Protein AF-A0A2I0EVT3-F1 (afdb_monomer_lite)

Secondary structure (DSSP, 8-state):
-HHHHHHHHHHHHHHHHHHHHHHHHHTTTTT---SS-S-S-GGGGHHHHHHHHHHHHHTSTTTHHHHHHHHHHHHHHHHHHHH-

Sequence (84 aa):
MVFQIYRVIHLLLTGAVTILISTFFASGGLGENYTDNAFPNPQWLLPILVWGIGCVLSFIKKTVIYGLIISFLPILFYMMLFYI

Structure (mmCIF, N/CA/C/O backbone):
data_AF-A0A2I0EVT3-F1
#
_entry.id   AF-A0A2I0EVT3-F1
#
loop_
_atom_site.group_PDB
_atom_site.id
_atom_site.type_symbol
_atom_site.label_atom_id
_atom_site.label_alt_id
_atom_site.label_comp_id
_atom_site.label_asym_id
_atom_site.label_entity_id
_atom_site.label_seq_id
_atom_site.pdbx_PDB_ins_code
_atom_site.Cartn_x
_atom_site.Cartn_y
_atom_site.Cartn_z
_atom_site.occupancy
_atom_site.B_iso_or_equiv
_atom_site.auth_seq_id
_atom_site.auth_comp_id
_atom_site.auth_asym_id
_atom_site.auth_atom_id
_atom_site.pdbx_PDB_model_num
ATOM 1 N N . MET A 1 1 ? -18.081 -0.823 14.881 1.00 71.31 1 MET A N 1
ATOM 2 C CA . MET A 1 1 ? -18.502 -1.228 13.523 1.00 71.31 1 MET A CA 1
ATOM 3 C C . MET A 1 1 ? -17.975 -0.268 12.456 1.00 71.31 1 MET A C 1
ATOM 5 O O . MET A 1 1 ? -17.171 -0.696 11.642 1.00 71.31 1 MET A O 1
ATOM 9 N N . VAL A 1 2 ? -18.303 1.032 12.515 1.00 89.31 2 VAL A N 1
ATOM 10 C CA . VAL A 1 2 ? -17.862 2.046 11.524 1.00 89.31 2 VAL A CA 1
ATOM 11 C C . VAL A 1 2 ? -16.343 2.069 11.308 1.00 89.31 2 VAL A C 1
ATOM 13 O O . VAL A 1 2 ? -15.884 1.987 10.176 1.00 89.31 2 VAL A O 1
ATOM 16 N N . PHE A 1 3 ? -15.548 2.074 12.383 1.00 89.50 3 PHE A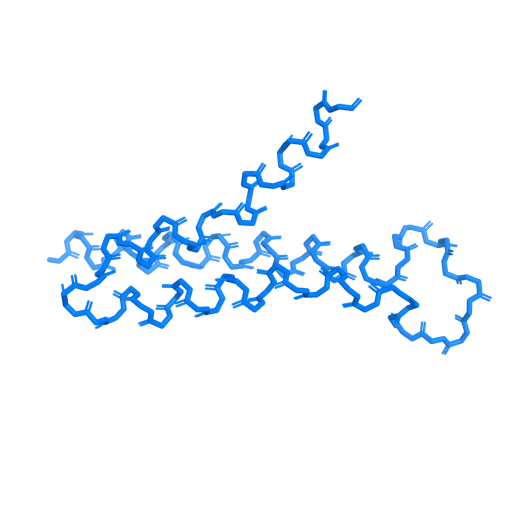 N 1
ATOM 17 C CA . PHE A 1 3 ? -14.082 2.077 12.275 1.00 89.50 3 PHE A CA 1
ATOM 18 C C . PHE A 1 3 ? -13.504 0.824 11.592 1.00 89.50 3 PHE A C 1
ATOM 20 O O . PHE A 1 3 ? -12.517 0.903 10.867 1.00 89.50 3 PHE A O 1
ATOM 27 N N . GLN A 1 4 ? -14.120 -0.344 11.797 1.00 90.38 4 GLN A N 1
ATOM 28 C CA . GLN A 1 4 ? -13.667 -1.586 11.162 1.00 90.38 4 GLN A CA 1
ATOM 29 C C . GLN A 1 4 ? -13.950 -1.564 9.660 1.00 90.38 4 GLN A C 1
ATOM 31 O O . GLN A 1 4 ? -13.081 -1.952 8.885 1.00 90.38 4 GLN A O 1
ATOM 36 N N . ILE A 1 5 ? -15.131 -1.073 9.272 1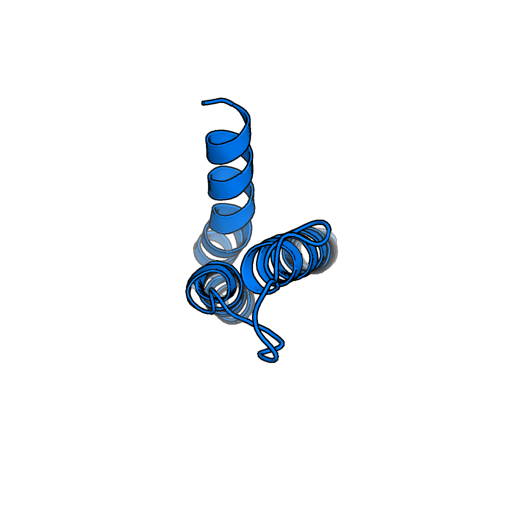.00 94.25 5 ILE A N 1
ATOM 37 C CA . ILE A 1 5 ? -15.515 -0.886 7.869 1.00 94.25 5 ILE A CA 1
ATOM 38 C C . ILE A 1 5 ? -14.560 0.111 7.206 1.00 94.25 5 ILE A C 1
ATOM 40 O O . ILE A 1 5 ? -13.970 -0.211 6.180 1.00 94.25 5 ILE A O 1
ATOM 44 N N . TYR A 1 6 ? -14.332 1.266 7.841 1.00 95.56 6 TYR A N 1
ATOM 45 C CA . TYR A 1 6 ? -13.375 2.267 7.366 1.00 95.56 6 TYR A CA 1
ATOM 46 C C . TYR A 1 6 ? -11.987 1.664 7.134 1.00 95.56 6 TYR A C 1
ATOM 48 O O . TYR A 1 6 ? -11.434 1.815 6.052 1.00 95.56 6 TYR A O 1
ATOM 56 N N . ARG A 1 7 ? -11.443 0.930 8.112 1.00 95.19 7 ARG A N 1
ATOM 57 C CA . ARG A 1 7 ? -10.123 0.299 7.987 1.00 95.19 7 ARG A CA 1
ATOM 58 C C . ARG A 1 7 ? -10.049 -0.651 6.794 1.00 95.19 7 ARG A C 1
ATOM 60 O O . ARG A 1 7 ? -9.060 -0.632 6.074 1.00 95.19 7 ARG A O 1
ATOM 67 N N . VAL A 1 8 ? -11.062 -1.496 6.604 1.00 96.31 8 VAL A N 1
ATOM 68 C CA . VAL A 1 8 ? -11.080 -2.454 5.489 1.00 96.31 8 VAL A CA 1
ATOM 69 C C . VAL A 1 8 ? -11.148 -1.720 4.151 1.00 96.31 8 VAL A C 1
ATOM 71 O O . VAL A 1 8 ? -10.356 -2.018 3.265 1.00 96.31 8 VAL A O 1
ATOM 74 N N . ILE A 1 9 ? -12.032 -0.727 4.025 1.00 97.31 9 ILE A N 1
ATOM 75 C CA . ILE A 1 9 ? -12.152 0.087 2.808 1.00 97.31 9 ILE A CA 1
ATOM 76 C C . ILE A 1 9 ? -10.842 0.825 2.519 1.00 97.31 9 ILE A C 1
ATOM 78 O O . ILE A 1 9 ? -10.367 0.784 1.389 1.00 97.31 9 ILE A O 1
ATOM 82 N N . HIS A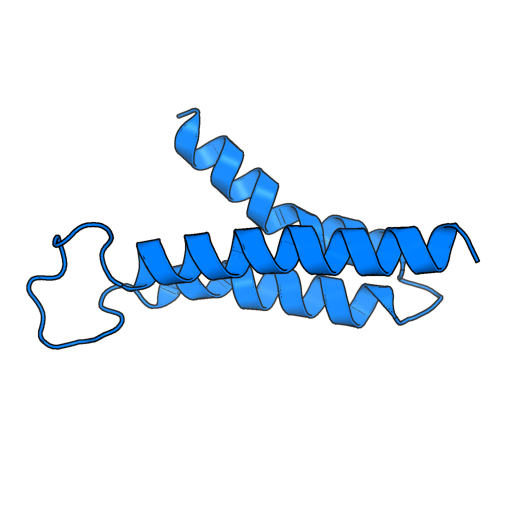 1 10 ? -10.234 1.444 3.535 1.00 96.69 10 HIS A N 1
ATOM 83 C CA . HIS A 1 10 ? -8.939 2.115 3.424 1.00 96.69 10 HIS A CA 1
ATOM 84 C C . HIS A 1 10 ? -7.887 1.163 2.864 1.00 96.69 10 HIS A C 1
ATOM 86 O O . HIS A 1 10 ? -7.319 1.447 1.819 1.00 96.69 10 HIS A O 1
ATOM 92 N N . LEU A 1 11 ? -7.681 0.004 3.496 1.00 97.88 11 LEU A N 1
ATOM 93 C CA . LEU A 1 11 ? -6.669 -0.961 3.060 1.00 97.88 11 LEU A CA 1
ATOM 94 C C . LEU A 1 11 ? -6.925 -1.491 1.644 1.00 97.88 11 LEU A C 1
ATOM 96 O O . LEU A 1 11 ? -5.972 -1.664 0.890 1.00 97.88 11 LEU A O 1
ATOM 100 N N . LEU A 1 12 ? -8.185 -1.730 1.268 1.00 97.94 12 LEU A N 1
ATOM 101 C CA . LEU A 1 12 ? -8.527 -2.194 -0.078 1.00 97.94 12 LEU A CA 1
ATOM 102 C C . LEU A 1 12 ? -8.243 -1.127 -1.135 1.00 97.94 12 LEU A C 1
ATOM 104 O O . LEU A 1 12 ? -7.613 -1.432 -2.145 1.00 97.94 12 LEU A O 1
ATOM 108 N N . LEU A 1 13 ? -8.665 0.117 -0.898 1.00 97.75 13 LEU A N 1
ATOM 109 C CA . LEU A 1 13 ? -8.419 1.218 -1.828 1.00 97.75 13 LEU A CA 1
ATOM 110 C C . LEU A 1 13 ? -6.923 1.510 -1.943 1.00 97.75 13 LEU A C 1
ATOM 112 O O . LEU A 1 13 ? -6.403 1.602 -3.055 1.00 97.75 13 LEU A O 1
ATOM 116 N N . THR A 1 14 ? -6.213 1.601 -0.814 1.00 97.56 14 THR A N 1
ATOM 117 C CA . THR A 1 14 ? -4.778 1.884 -0.850 1.00 97.56 14 THR A CA 1
ATOM 118 C C . THR A 1 14 ? -3.968 0.743 -1.438 1.00 97.56 14 THR A C 1
ATOM 120 O O . THR A 1 14 ? -3.011 0.991 -2.171 1.00 97.56 14 THR A O 1
ATOM 123 N N . GLY A 1 15 ? -4.381 -0.499 -1.191 1.00 97.75 15 GLY A N 1
ATOM 124 C CA . GLY A 1 15 ? -3.756 -1.687 -1.757 1.00 97.75 15 GLY A CA 1
ATOM 125 C C . GLY A 1 15 ? -3.950 -1.781 -3.259 1.00 97.75 15 GLY A C 1
ATOM 126 O O . GLY A 1 15 ? -2.974 -1.969 -3.977 1.00 97.75 15 GLY A O 1
ATOM 127 N N . ALA A 1 16 ? -5.178 -1.583 -3.746 1.00 98.12 16 ALA A N 1
ATOM 128 C CA . ALA A 1 16 ? -5.475 -1.616 -5.175 1.00 98.12 16 ALA A CA 1
ATOM 129 C C . ALA A 1 16 ? -4.631 -0.591 -5.944 1.00 98.12 16 ALA A C 1
ATOM 131 O O . ALA A 1 16 ? -3.956 -0.949 -6.907 1.00 98.12 16 ALA A O 1
ATOM 132 N N . VAL A 1 17 ? -4.599 0.660 -5.472 1.00 97.25 17 VAL A N 1
ATOM 133 C CA . VAL A 1 17 ? -3.782 1.722 -6.080 1.00 97.25 17 VAL A CA 1
ATOM 134 C C . VAL A 1 17 ? -2.296 1.368 -6.030 1.00 97.25 17 VAL A C 1
ATOM 136 O O . VAL A 1 17 ? -1.617 1.427 -7.053 1.00 97.25 17 VAL A O 1
ATOM 139 N N . THR A 1 18 ? -1.790 0.953 -4.864 1.00 98.00 18 THR A N 1
ATOM 140 C CA . THR A 1 18 ? -0.367 0.630 -4.693 1.00 98.00 18 THR A CA 1
ATOM 141 C C . THR A 1 18 ? 0.063 -0.509 -5.610 1.00 98.00 18 THR A C 1
ATOM 143 O O . THR A 1 18 ? 1.087 -0.388 -6.273 1.00 98.00 18 THR A O 1
ATOM 146 N N . ILE A 1 19 ? -0.712 -1.595 -5.678 1.00 97.94 19 ILE A N 1
ATOM 147 C CA . ILE A 1 19 ? -0.380 -2.778 -6.480 1.00 97.94 19 ILE A CA 1
ATOM 148 C C . ILE A 1 19 ? -0.401 -2.439 -7.970 1.00 97.94 19 ILE A C 1
ATOM 150 O O . ILE A 1 19 ? 0.556 -2.768 -8.669 1.00 97.94 19 ILE A O 1
ATOM 154 N N . LEU A 1 20 ? -1.443 -1.757 -8.457 1.00 97.12 20 LEU A N 1
ATOM 155 C CA . LEU A 1 20 ? -1.557 -1.392 -9.873 1.00 97.12 20 LEU A CA 1
ATOM 156 C C . LEU A 1 20 ? -0.403 -0.488 -10.317 1.00 97.12 20 LEU A C 1
ATOM 158 O O . LEU A 1 20 ? 0.249 -0.771 -11.317 1.00 97.12 20 LEU A O 1
ATOM 162 N N . ILE A 1 21 ? -0.100 0.559 -9.545 1.00 96.38 21 ILE A N 1
ATOM 163 C CA . ILE A 1 21 ? 0.968 1.501 -9.895 1.00 96.38 21 ILE A CA 1
ATOM 164 C C . ILE A 1 21 ? 2.349 0.838 -9.768 1.00 96.38 21 ILE A C 1
ATOM 166 O O . ILE A 1 21 ? 3.166 0.946 -10.680 1.00 96.38 21 ILE A O 1
ATOM 170 N N . SER A 1 22 ? 2.606 0.106 -8.675 1.00 97.19 22 SER A N 1
ATOM 171 C CA . SER A 1 22 ? 3.868 -0.628 -8.467 1.00 97.19 22 SER A CA 1
ATOM 172 C C . SER A 1 22 ? 4.161 -1.586 -9.616 1.00 97.19 22 SER A C 1
ATOM 174 O O . SER A 1 22 ? 5.269 -1.603 -10.142 1.00 97.19 22 SER A O 1
ATOM 176 N N . THR A 1 23 ? 3.170 -2.396 -9.998 1.00 96.50 23 THR A N 1
ATOM 177 C CA . THR A 1 23 ? 3.337 -3.407 -11.049 1.00 96.50 23 THR A CA 1
ATOM 178 C C . THR A 1 23 ? 3.529 -2.769 -12.417 1.00 96.50 23 THR A C 1
ATOM 180 O O . THR A 1 23 ? 4.412 -3.214 -13.143 1.00 96.50 23 THR A O 1
ATOM 183 N N . PHE A 1 24 ? 2.800 -1.692 -12.726 1.00 95.25 24 PHE A N 1
ATOM 184 C CA . PHE A 1 24 ? 2.975 -0.915 -13.953 1.00 95.25 24 PHE A CA 1
ATOM 185 C C . PHE A 1 24 ? 4.398 -0.352 -14.102 1.00 95.25 24 PHE A C 1
ATOM 187 O O . PHE A 1 24 ? 5.031 -0.524 -15.142 1.00 95.25 24 PHE A O 1
ATOM 194 N N . PHE A 1 25 ? 4.946 0.280 -13.059 1.00 94.81 25 PHE A N 1
ATOM 195 C CA . PHE A 1 25 ? 6.323 0.784 -13.113 1.00 94.81 25 PHE A CA 1
ATOM 196 C C . PHE A 1 25 ? 7.356 -0.347 -13.120 1.00 94.81 25 PHE A C 1
ATOM 198 O O . PHE A 1 25 ? 8.347 -0.282 -13.850 1.00 94.81 25 PHE A O 1
ATOM 205 N N . ALA A 1 26 ? 7.118 -1.412 -12.352 1.00 96.25 26 ALA A N 1
ATOM 206 C CA . ALA A 1 26 ? 8.013 -2.562 -12.316 1.00 96.25 26 ALA A CA 1
ATOM 207 C C . ALA A 1 26 ? 8.107 -3.264 -13.675 1.00 96.25 26 ALA A C 1
ATOM 209 O O . ALA A 1 26 ? 9.189 -3.737 -14.026 1.00 96.25 26 ALA A O 1
ATOM 210 N N . SER A 1 27 ? 7.007 -3.308 -14.437 1.00 95.06 27 SER A N 1
ATOM 211 C CA . SER A 1 27 ? 6.941 -3.926 -15.764 1.00 95.06 27 SER A CA 1
ATOM 212 C C . SER A 1 27 ? 7.527 -3.068 -16.885 1.00 95.06 27 SER A C 1
ATOM 214 O O . SER A 1 27 ? 7.500 -3.501 -18.031 1.00 95.06 27 SER A O 1
ATOM 216 N N . GLY A 1 28 ? 8.044 -1.871 -16.587 1.00 90.00 28 GLY A N 1
ATOM 217 C CA . GLY A 1 28 ? 8.567 -0.949 -17.599 1.00 90.00 28 GLY A CA 1
ATOM 218 C C . GLY A 1 28 ? 7.489 -0.103 -18.286 1.00 90.00 28 GLY A C 1
ATOM 219 O O . GLY A 1 28 ? 7.653 0.262 -19.443 1.00 90.00 28 GLY A O 1
ATOM 220 N N . GLY A 1 29 ? 6.376 0.185 -17.605 1.00 87.88 29 GLY A N 1
ATOM 221 C CA . GLY A 1 29 ? 5.382 1.153 -18.068 1.00 87.88 29 GLY A CA 1
ATOM 222 C C . GLY A 1 29 ? 4.667 0.760 -19.366 1.00 87.88 29 GLY A C 1
ATOM 223 O O . GLY A 1 29 ? 4.302 -0.399 -19.575 1.00 87.88 29 GLY A O 1
ATOM 224 N N . LEU A 1 30 ? 4.424 1.747 -20.236 1.00 86.81 30 LEU A N 1
ATOM 225 C CA . LEU A 1 30 ? 3.704 1.567 -21.503 1.00 86.81 30 LEU A CA 1
ATOM 226 C C . LEU A 1 30 ? 4.660 1.205 -22.642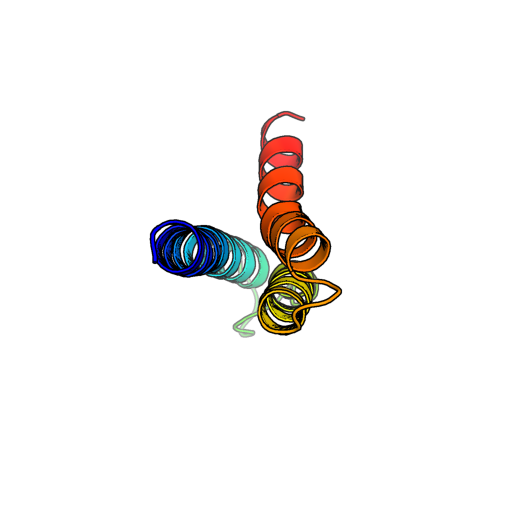 1.00 86.81 30 LEU A C 1
ATOM 228 O O . LEU A 1 30 ? 5.035 2.051 -23.448 1.00 86.81 30 LEU A O 1
ATOM 232 N N . GLY A 1 31 ? 5.013 -0.077 -22.732 1.00 80.50 31 GLY A N 1
ATOM 233 C CA . GLY A 1 31 ? 5.779 -0.604 -23.866 1.00 80.50 31 GLY A CA 1
ATOM 234 C C . GLY A 1 31 ? 7.261 -0.227 -23.863 1.00 80.50 31 GLY A C 1
ATOM 235 O O . GLY A 1 31 ? 7.941 -0.460 -24.856 1.00 80.50 31 GLY A O 1
ATOM 236 N N . GLU A 1 32 ? 7.778 0.305 -22.752 1.00 83.94 32 GLU A N 1
ATOM 237 C CA . GLU A 1 32 ? 9.198 0.661 -22.600 1.00 83.94 32 GLU A CA 1
ATOM 238 C C . GLU A 1 32 ? 10.042 -0.520 -22.094 1.00 83.94 32 GLU A C 1
ATOM 240 O O . GLU A 1 32 ? 11.236 -0.392 -21.816 1.00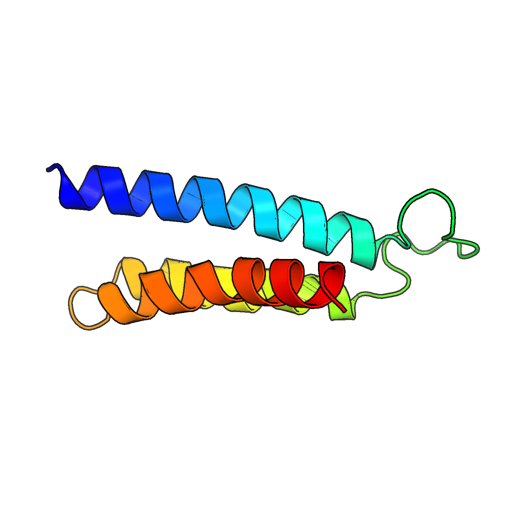 83.94 32 GLU A O 1
ATOM 245 N N . ASN A 1 33 ? 9.433 -1.700 -21.979 1.00 90.31 33 ASN A N 1
ATOM 246 C CA . ASN A 1 33 ? 10.138 -2.923 -21.648 1.00 90.31 33 ASN A CA 1
ATOM 247 C C . ASN A 1 33 ? 10.741 -3.556 -22.905 1.00 90.31 33 ASN A C 1
ATOM 249 O O . ASN A 1 33 ? 10.097 -4.338 -23.600 1.00 90.31 33 ASN A O 1
ATOM 253 N N . TYR A 1 34 ? 12.003 -3.225 -23.168 1.00 89.12 34 TYR A N 1
ATOM 254 C CA . TYR A 1 34 ? 12.800 -3.807 -24.254 1.00 89.12 34 TYR A CA 1
ATOM 255 C C . TYR A 1 34 ? 13.510 -5.109 -23.849 1.00 89.12 34 TYR A C 1
ATOM 257 O O . TYR A 1 34 ? 14.427 -5.557 -24.536 1.00 89.12 34 TYR A O 1
ATOM 265 N N . THR A 1 35 ? 13.135 -5.691 -22.707 1.00 88.44 35 THR A N 1
ATOM 266 C CA . THR A 1 35 ? 13.700 -6.939 -22.191 1.00 88.44 35 THR A CA 1
ATOM 267 C C . THR A 1 35 ? 12.645 -8.039 -22.213 1.00 88.44 35 THR A C 1
ATOM 269 O O . THR A 1 35 ? 11.465 -7.771 -22.011 1.00 88.44 35 THR A O 1
ATOM 272 N N . ASP A 1 36 ? 13.061 -9.297 -22.349 1.00 87.62 36 ASP A N 1
ATOM 273 C CA . ASP A 1 36 ? 12.157 -10.451 -22.212 1.00 87.62 36 ASP A CA 1
ATOM 274 C C . ASP A 1 36 ? 11.787 -10.757 -20.739 1.00 87.62 36 ASP A C 1
ATOM 276 O O . ASP A 1 36 ? 11.263 -11.826 -20.420 1.00 87.62 36 ASP A O 1
ATOM 280 N N . ASN A 1 37 ? 12.079 -9.843 -19.804 1.00 91.38 37 ASN A N 1
ATOM 281 C CA . ASN A 1 37 ? 11.765 -9.987 -18.385 1.00 91.38 37 ASN A CA 1
ATOM 282 C C . ASN A 1 37 ? 10.439 -9.287 -18.059 1.00 91.38 37 ASN A C 1
ATOM 284 O O . ASN A 1 37 ? 10.258 -8.122 -18.388 1.00 91.38 37 ASN A O 1
ATOM 288 N N . ALA A 1 38 ? 9.530 -9.962 -17.351 1.00 89.88 38 ALA A N 1
ATOM 289 C CA . ALA A 1 38 ? 8.249 -9.386 -16.935 1.00 89.88 38 ALA A CA 1
ATOM 290 C C . ALA A 1 38 ? 8.396 -8.159 -16.011 1.00 89.88 38 ALA A C 1
ATOM 292 O O . ALA A 1 38 ? 7.556 -7.264 -16.051 1.00 89.88 38 ALA A O 1
ATOM 293 N N . PHE A 1 39 ? 9.455 -8.110 -15.195 1.00 94.56 39 PHE A N 1
ATOM 294 C CA . PHE A 1 39 ? 9.743 -6.998 -14.288 1.00 94.56 39 PHE A CA 1
ATOM 295 C C . PHE A 1 39 ? 11.205 -6.553 -14.433 1.00 94.56 39 PHE A C 1
ATOM 297 O O . PHE A 1 39 ? 12.041 -6.947 -13.614 1.00 94.56 39 PHE A O 1
ATOM 304 N N . PRO A 1 40 ? 11.548 -5.741 -15.453 1.00 93.88 40 PRO A N 1
ATOM 305 C CA . PRO A 1 40 ? 12.905 -5.220 -15.631 1.00 93.88 40 PRO A CA 1
ATOM 306 C C . PRO A 1 40 ? 13.365 -4.360 -14.446 1.00 93.88 40 PRO A C 1
ATOM 308 O O . PRO A 1 40 ? 14.550 -4.350 -14.123 1.00 93.88 40 PRO A O 1
ATOM 311 N N . ASN A 1 41 ? 12.430 -3.688 -13.759 1.00 93.88 41 ASN A N 1
ATOM 312 C CA . ASN A 1 41 ? 12.715 -2.809 -12.624 1.00 93.88 41 ASN A CA 1
ATOM 313 C C . ASN A 1 41 ? 12.001 -3.289 -11.344 1.00 93.88 41 ASN A C 1
ATOM 315 O O . ASN A 1 41 ? 11.094 -2.619 -10.840 1.00 93.88 41 ASN A O 1
ATOM 319 N N . PRO A 1 42 ? 12.401 -4.433 -10.760 1.00 95.12 42 PRO A N 1
ATOM 320 C CA . PRO A 1 42 ? 11.667 -5.075 -9.665 1.00 95.12 42 PRO A CA 1
ATOM 321 C C . PRO A 1 42 ? 11.635 -4.247 -8.370 1.00 95.12 42 PRO A C 1
ATOM 323 O O . PRO A 1 42 ? 10.788 -4.476 -7.509 1.00 95.12 42 PRO A O 1
ATOM 326 N N . GLN A 1 43 ? 12.518 -3.254 -8.228 1.00 95.94 43 GLN A N 1
ATOM 327 C CA . GLN A 1 43 ? 12.535 -2.330 -7.087 1.00 95.94 43 GLN A CA 1
ATOM 328 C C . GLN A 1 43 ? 11.218 -1.548 -6.941 1.00 95.94 43 GLN A C 1
ATOM 330 O O . GLN A 1 43 ? 10.829 -1.209 -5.825 1.00 95.94 43 GLN A O 1
ATOM 335 N N . TRP A 1 44 ? 10.474 -1.337 -8.032 1.00 96.06 44 TRP A N 1
ATOM 336 C CA . TRP A 1 44 ? 9.153 -0.700 -7.991 1.00 96.06 44 TRP A CA 1
ATOM 337 C C . TRP A 1 44 ? 8.065 -1.545 -7.320 1.00 96.06 44 TRP A C 1
ATOM 339 O O . TRP A 1 44 ? 6.974 -1.036 -7.091 1.00 96.06 44 TRP A O 1
ATOM 349 N N . LEU A 1 45 ? 8.351 -2.798 -6.944 1.00 97.06 45 LEU A N 1
ATOM 350 C CA . LEU A 1 45 ? 7.462 -3.633 -6.131 1.00 97.06 45 LEU A CA 1
ATOM 351 C C . LEU A 1 45 ? 7.643 -3.407 -4.618 1.00 97.06 45 LEU A C 1
ATOM 353 O O . LEU A 1 45 ? 6.793 -3.825 -3.832 1.00 97.06 45 LEU A O 1
ATOM 357 N N . LEU A 1 46 ? 8.710 -2.721 -4.182 1.00 97.75 46 LEU A N 1
ATOM 358 C CA . LEU A 1 46 ? 8.947 -2.403 -2.765 1.00 97.75 46 LEU A CA 1
ATOM 359 C C . LEU A 1 46 ? 7.784 -1.649 -2.084 1.00 97.75 46 LEU A C 1
ATOM 361 O O . LEU A 1 46 ? 7.488 -1.963 -0.928 1.00 97.75 46 LEU A O 1
ATOM 365 N N . PRO A 1 47 ? 7.066 -0.718 -2.742 1.00 98.00 47 PRO A N 1
ATOM 366 C CA . PRO A 1 47 ? 5.903 -0.066 -2.144 1.00 98.00 47 PRO A CA 1
ATOM 367 C C . PRO A 1 47 ? 4.778 -1.045 -1.768 1.00 98.00 47 PRO A C 1
ATOM 369 O O . PRO A 1 47 ? 4.087 -0.812 -0.776 1.00 98.00 47 PRO A O 1
ATOM 372 N N . ILE A 1 48 ? 4.640 -2.180 -2.471 1.00 98.00 48 ILE A N 1
ATOM 373 C CA . ILE A 1 48 ? 3.702 -3.255 -2.097 1.00 98.00 48 ILE A CA 1
ATOM 374 C C . ILE A 1 48 ? 4.094 -3.862 -0.746 1.00 98.00 48 ILE A C 1
ATOM 376 O O . ILE A 1 48 ? 3.224 -4.104 0.091 1.00 98.00 48 ILE A O 1
ATOM 380 N N . LEU A 1 49 ? 5.392 -4.073 -0.495 1.00 97.88 49 LEU A N 1
ATOM 381 C CA . LEU A 1 49 ? 5.871 -4.575 0.797 1.00 97.88 49 LEU A CA 1
ATOM 382 C C . LEU A 1 49 ? 5.584 -3.577 1.922 1.00 97.88 49 LEU A C 1
ATOM 384 O O . LEU A 1 49 ? 5.092 -3.973 2.978 1.00 97.88 49 LEU A O 1
ATOM 388 N N . VAL A 1 50 ? 5.831 -2.284 1.687 1.00 98.12 50 VAL A N 1
ATOM 389 C CA . VAL A 1 50 ? 5.521 -1.219 2.656 1.00 98.12 50 VAL A CA 1
ATOM 390 C C . VAL A 1 50 ? 4.023 -1.193 2.969 1.00 98.12 50 VAL A C 1
ATOM 392 O O . VAL A 1 50 ? 3.639 -1.195 4.141 1.00 98.12 50 VAL A O 1
ATOM 395 N N . TRP A 1 51 ? 3.170 -1.249 1.941 1.00 98.44 51 TRP A N 1
ATOM 396 C CA . TRP A 1 51 ? 1.723 -1.357 2.124 1.00 98.44 51 TRP A CA 1
ATOM 397 C C . TRP A 1 51 ? 1.337 -2.609 2.921 1.00 98.44 51 TRP A C 1
ATOM 399 O O . TRP A 1 51 ? 0.545 -2.517 3.859 1.00 98.44 51 TRP A O 1
ATOM 409 N N . GLY A 1 52 ? 1.929 -3.763 2.600 1.00 98.00 52 GLY A N 1
ATOM 410 C CA . GLY A 1 52 ? 1.674 -5.036 3.273 1.00 98.00 52 GLY A CA 1
ATOM 411 C C . GLY A 1 52 ? 2.017 -4.998 4.763 1.00 98.00 52 GLY A C 1
ATOM 412 O O . GLY A 1 52 ? 1.225 -5.454 5.588 1.00 98.00 52 GLY A O 1
ATOM 413 N N . ILE A 1 53 ? 3.143 -4.379 5.133 1.00 98.12 53 ILE A N 1
ATOM 414 C CA . ILE A 1 53 ? 3.514 -4.148 6.538 1.00 98.12 53 ILE A CA 1
ATOM 415 C C . ILE A 1 53 ? 2.455 -3.280 7.228 1.00 98.12 53 ILE A C 1
ATOM 417 O O . ILE A 1 53 ? 1.981 -3.629 8.311 1.00 98.12 53 ILE A O 1
ATOM 421 N N . GLY A 1 54 ? 2.036 -2.184 6.589 1.00 97.62 54 GLY A N 1
ATOM 422 C CA . GLY A 1 54 ? 0.963 -1.330 7.102 1.00 97.62 54 GLY A CA 1
ATOM 423 C C . GLY A 1 54 ? -0.342 -2.099 7.320 1.00 97.62 54 GLY A C 1
ATOM 424 O O . GLY A 1 54 ? -0.937 -2.022 8.395 1.00 97.62 54 GLY A O 1
ATOM 425 N N . CYS A 1 55 ? -0.728 -2.923 6.345 1.00 97.44 55 CYS A N 1
ATOM 426 C CA . CYS A 1 55 ? -1.901 -3.787 6.403 1.00 97.44 55 CYS A CA 1
ATOM 427 C C . CYS A 1 55 ? -1.852 -4.735 7.610 1.00 97.44 55 CYS A C 1
ATOM 429 O O . CYS A 1 55 ? -2.782 -4.740 8.415 1.00 97.44 55 CYS A O 1
ATOM 431 N N . VAL A 1 56 ? -0.749 -5.467 7.810 1.00 97.25 56 VAL A N 1
ATOM 432 C CA . VAL A 1 56 ? -0.582 -6.377 8.960 1.00 97.25 56 VAL A CA 1
ATOM 433 C C . VAL A 1 56 ? -0.675 -5.616 10.287 1.00 97.25 56 VAL A C 1
ATOM 435 O O . VAL A 1 56 ? -1.419 -6.016 11.188 1.00 97.25 56 VAL A O 1
ATOM 438 N N . LEU A 1 57 ? 0.012 -4.476 10.402 1.00 96.88 57 LEU A N 1
ATOM 439 C CA . LEU A 1 57 ? -0.011 -3.641 11.606 1.00 96.88 57 LEU A CA 1
ATOM 440 C C . LEU A 1 57 ? -1.407 -3.070 11.907 1.00 96.88 57 LEU A C 1
ATOM 442 O O . LEU A 1 57 ? -1.743 -2.877 13.079 1.00 96.88 57 LEU A O 1
ATOM 446 N N . SER A 1 58 ? -2.247 -2.854 10.889 1.00 95.19 58 SER A N 1
ATOM 447 C CA . SER A 1 58 ? -3.633 -2.396 11.048 1.00 95.19 58 SER A CA 1
ATOM 448 C C . SER A 1 58 ? -4.557 -3.414 11.733 1.00 95.19 58 SER A C 1
ATOM 450 O O . SER A 1 58 ? -5.625 -3.036 12.235 1.00 95.19 58 SER A O 1
ATOM 452 N N . PHE A 1 59 ? -4.170 -4.692 11.805 1.00 93.75 59 PHE A N 1
ATOM 453 C CA . PHE A 1 59 ? -4.927 -5.730 12.517 1.00 93.75 59 PHE A CA 1
ATOM 454 C C . PHE A 1 59 ? -4.473 -5.941 13.967 1.00 93.75 59 PHE A C 1
ATOM 456 O O . PHE A 1 59 ? -5.190 -6.569 14.749 1.00 93.75 59 PHE A O 1
ATOM 463 N N . ILE A 1 60 ? -3.352 -5.345 14.375 1.00 95.75 60 ILE A N 1
ATOM 464 C CA . ILE A 1 60 ? -2.847 -5.407 15.748 1.00 95.75 60 ILE A CA 1
ATOM 465 C C . ILE A 1 60 ? -3.380 -4.199 16.531 1.00 95.75 60 ILE A C 1
ATOM 467 O O . ILE A 1 60 ? -3.053 -3.056 16.224 1.00 95.75 60 ILE A O 1
ATOM 471 N N . LYS A 1 61 ? -4.176 -4.438 17.589 1.00 90.38 61 LYS A N 1
ATOM 472 C CA . LYS A 1 61 ? -4.875 -3.382 18.365 1.00 90.38 61 LYS A CA 1
ATOM 473 C C . LYS A 1 61 ? -3.983 -2.205 18.786 1.00 90.38 61 LYS A C 1
ATOM 475 O O . LYS A 1 61 ? -4.434 -1.067 18.735 1.00 90.38 61 LYS A O 1
ATOM 480 N N . LYS A 1 62 ? -2.739 -2.472 19.197 1.00 94.75 62 LYS A N 1
ATOM 481 C CA . LYS A 1 62 ? -1.797 -1.439 19.665 1.00 94.75 62 LYS A CA 1
ATOM 482 C C . LYS A 1 62 ? -1.237 -0.569 18.536 1.00 94.75 62 LYS A C 1
ATOM 484 O O . LYS A 1 62 ? -0.829 0.554 18.796 1.00 94.75 62 LYS A O 1
ATOM 489 N N . THR A 1 63 ? -1.213 -1.075 17.304 1.00 95.62 63 THR A N 1
ATOM 490 C CA . THR A 1 63 ? -0.544 -0.421 16.172 1.00 95.62 63 THR A CA 1
ATOM 491 C C . THR A 1 63 ? -1.495 -0.032 15.050 1.00 95.62 63 THR A C 1
ATOM 493 O O . THR A 1 63 ? -1.029 0.353 13.984 1.00 95.62 63 THR A O 1
ATOM 496 N N . VAL A 1 64 ? -2.816 -0.097 15.264 1.00 95.50 64 VAL A N 1
ATOM 497 C CA . VAL A 1 64 ? -3.797 0.082 14.180 1.00 95.50 64 VAL A CA 1
ATOM 498 C C . VAL A 1 64 ? -3.598 1.395 13.424 1.00 95.50 64 VAL A C 1
ATOM 500 O O . VAL A 1 64 ? -3.586 1.395 12.195 1.00 95.50 64 VAL A O 1
ATOM 503 N N . ILE A 1 65 ? -3.422 2.498 14.156 1.00 94.69 65 ILE A N 1
ATOM 504 C CA . ILE A 1 65 ? -3.253 3.837 13.577 1.00 94.69 65 ILE A CA 1
ATOM 505 C C . ILE A 1 65 ? -1.953 3.908 12.768 1.00 94.69 65 ILE A C 1
ATOM 507 O O . ILE A 1 65 ? -1.971 4.358 11.627 1.00 94.69 65 ILE A O 1
ATOM 511 N N . TYR A 1 66 ? -0.847 3.395 13.313 1.00 96.88 66 TYR A N 1
ATOM 512 C CA . TYR A 1 66 ? 0.429 3.343 12.596 1.00 96.88 66 TYR A CA 1
ATOM 513 C C . TYR A 1 66 ? 0.337 2.476 11.339 1.00 96.88 66 TYR A C 1
ATOM 515 O O . TYR A 1 66 ? 0.839 2.874 10.297 1.00 96.88 66 TYR A O 1
ATOM 523 N N . GLY A 1 67 ? -0.360 1.340 11.402 1.00 96.69 67 GLY A N 1
ATOM 524 C CA . GLY A 1 67 ? -0.600 0.497 10.233 1.00 96.69 67 GLY A CA 1
ATOM 525 C C . GLY A 1 67 ? -1.369 1.227 9.131 1.00 96.69 67 GLY A C 1
ATOM 526 O O . GLY A 1 67 ? -0.979 1.171 7.967 1.00 96.69 67 GLY A O 1
ATOM 527 N N . LEU A 1 68 ? -2.402 1.996 9.502 1.00 97.12 68 LEU A N 1
ATOM 528 C CA . LEU A 1 68 ? -3.178 2.794 8.550 1.00 97.12 68 LEU A CA 1
ATOM 529 C C . LEU A 1 68 ? -2.309 3.862 7.876 1.00 97.12 68 LEU A C 1
ATOM 531 O O . LEU A 1 68 ? -2.352 3.989 6.653 1.00 97.12 68 LEU A O 1
ATOM 535 N N . ILE A 1 69 ? -1.475 4.564 8.649 1.00 97.25 69 ILE A N 1
ATOM 536 C CA . ILE A 1 69 ? -0.531 5.564 8.131 1.00 97.25 69 ILE A CA 1
ATOM 537 C C . ILE A 1 69 ? 0.491 4.908 7.195 1.00 97.25 69 ILE A C 1
ATOM 539 O O . ILE A 1 69 ? 0.668 5.363 6.069 1.00 97.25 69 ILE A O 1
ATOM 543 N N . ILE A 1 70 ? 1.118 3.807 7.618 1.00 97.75 70 ILE A N 1
ATOM 544 C CA . ILE A 1 70 ? 2.125 3.091 6.820 1.00 97.75 70 ILE A CA 1
ATOM 545 C C . ILE A 1 70 ? 1.513 2.575 5.513 1.00 97.75 70 ILE A C 1
ATOM 547 O O . ILE A 1 70 ? 2.111 2.735 4.455 1.00 97.75 70 ILE A O 1
ATOM 551 N N . SER A 1 71 ? 0.292 2.033 5.557 1.00 97.31 71 SER A N 1
ATOM 552 C CA . SER A 1 71 ? -0.421 1.575 4.357 1.00 97.31 71 SER A CA 1
ATOM 553 C C . SER A 1 71 ? -0.781 2.708 3.385 1.00 97.31 71 SER A C 1
ATOM 555 O O . SER A 1 71 ? -1.106 2.442 2.232 1.00 97.31 71 SER A O 1
ATOM 557 N N . PHE A 1 72 ? -0.731 3.967 3.826 1.00 97.62 72 PHE A N 1
ATOM 558 C CA . PHE A 1 72 ? -0.983 5.141 2.992 1.00 97.62 72 PHE A CA 1
ATOM 559 C C . PHE A 1 72 ? 0.305 5.758 2.415 1.00 97.62 72 PHE A C 1
ATOM 561 O O . PHE A 1 72 ? 0.242 6.476 1.418 1.00 97.62 72 PHE A O 1
ATOM 568 N N . LEU A 1 73 ? 1.481 5.452 2.982 1.00 97.31 73 LEU A N 1
ATOM 569 C CA . LEU A 1 73 ? 2.769 5.993 2.523 1.00 97.31 73 LEU A CA 1
ATOM 570 C C . LEU A 1 73 ? 3.055 5.753 1.031 1.00 97.31 73 LEU A C 1
ATOM 572 O O . LEU A 1 73 ? 3.508 6.695 0.383 1.00 97.31 73 LEU A O 1
ATOM 576 N N . PRO A 1 74 ? 2.774 4.572 0.444 1.00 97.38 74 PRO A N 1
ATOM 577 C CA . PRO A 1 74 ? 2.983 4.361 -0.988 1.00 97.38 74 PRO A CA 1
ATOM 578 C C . PRO A 1 74 ? 2.194 5.329 -1.871 1.00 97.38 74 PRO A C 1
ATOM 580 O O . PRO A 1 74 ? 2.721 5.815 -2.865 1.00 97.38 74 PRO A O 1
ATOM 583 N N . ILE A 1 75 ? 0.959 5.670 -1.488 1.00 96.31 75 ILE A N 1
ATOM 584 C CA . ILE A 1 75 ? 0.155 6.650 -2.229 1.00 96.31 75 ILE A CA 1
ATOM 585 C C . ILE A 1 75 ? 0.824 8.015 -2.190 1.00 96.31 75 ILE A C 1
ATOM 587 O O . ILE A 1 75 ? 0.970 8.643 -3.233 1.00 96.31 75 ILE A O 1
ATOM 591 N N . LEU A 1 76 ? 1.248 8.462 -1.005 1.00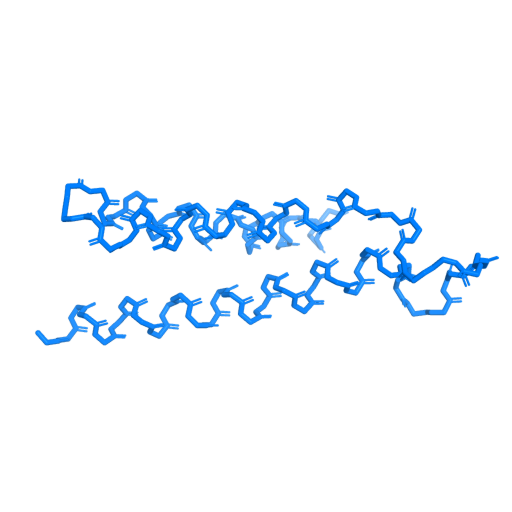 95.75 76 LEU A N 1
ATOM 592 C CA . LEU A 1 76 ? 1.947 9.737 -0.864 1.00 95.75 76 LEU A CA 1
ATOM 593 C C . LEU A 1 76 ? 3.222 9.767 -1.707 1.00 95.75 76 LEU A C 1
ATOM 595 O O . LEU A 1 76 ? 3.468 10.749 -2.400 1.00 95.75 76 LEU A O 1
ATOM 599 N N . PHE A 1 77 ? 3.987 8.676 -1.699 1.00 95.75 77 PHE A N 1
ATOM 600 C CA . PHE A 1 77 ? 5.174 8.532 -2.533 1.00 95.75 77 PHE A CA 1
ATOM 601 C C . PHE A 1 77 ? 4.852 8.704 -4.026 1.00 95.75 77 PHE A C 1
ATOM 603 O O . PHE A 1 77 ? 5.504 9.503 -4.694 1.00 95.75 77 PHE A O 1
ATOM 610 N N . TYR A 1 78 ? 3.811 8.040 -4.540 1.00 94.75 78 TYR A N 1
ATOM 611 C CA . TYR A 1 78 ? 3.402 8.212 -5.938 1.00 94.75 78 TYR A CA 1
ATOM 612 C C . TYR A 1 78 ? 2.882 9.614 -6.237 1.00 94.75 78 TYR A C 1
ATOM 614 O O . TYR A 1 78 ? 3.239 10.184 -7.261 1.00 94.75 78 TYR A O 1
ATOM 622 N N . MET A 1 79 ? 2.076 10.199 -5.350 1.00 93.88 79 MET A N 1
ATOM 623 C CA . MET A 1 79 ? 1.589 11.569 -5.525 1.00 93.88 79 MET A CA 1
ATOM 624 C C . MET A 1 79 ? 2.744 12.563 -5.640 1.00 93.88 79 MET A C 1
ATOM 626 O O . MET A 1 79 ? 2.698 13.441 -6.492 1.00 93.88 79 MET A O 1
ATOM 630 N N . MET A 1 80 ? 3.783 12.409 -4.814 1.00 94.12 80 MET A N 1
ATOM 631 C CA . MET A 1 80 ? 4.978 13.249 -4.887 1.00 94.12 80 MET A CA 1
ATOM 632 C C . MET A 1 80 ? 5.766 13.014 -6.177 1.00 94.12 80 MET A C 1
ATOM 634 O O . MET A 1 80 ? 6.225 13.980 -6.772 1.00 94.12 80 MET A O 1
ATOM 638 N N . LEU A 1 81 ? 5.882 11.762 -6.631 1.00 90.06 81 LEU A N 1
ATOM 639 C CA . LEU A 1 81 ? 6.566 11.422 -7.881 1.00 90.06 81 LEU A CA 1
ATOM 640 C C . LEU A 1 81 ? 5.925 12.092 -9.106 1.00 90.06 81 LEU A C 1
ATOM 642 O O . LEU A 1 81 ? 6.646 12.513 -9.994 1.00 90.06 81 LEU A O 1
ATOM 646 N N . PHE A 1 82 ? 4.593 12.195 -9.158 1.00 82.88 82 PHE A N 1
ATOM 647 C CA . PHE A 1 82 ? 3.883 12.824 -10.283 1.00 82.88 82 PHE A CA 1
ATOM 648 C C . PHE A 1 82 ? 3.815 14.358 -10.210 1.00 82.88 82 PHE A C 1
ATOM 650 O O . PHE A 1 82 ? 3.395 14.989 -11.178 1.00 82.88 82 PHE A O 1
ATOM 657 N N . TYR A 1 83 ? 4.159 14.956 -9.067 1.00 83.12 83 TYR A N 1
ATOM 658 C CA . TYR A 1 83 ? 4.115 16.410 -8.871 1.00 83.12 83 TYR A CA 1
ATOM 659 C C . TYR A 1 83 ? 5.462 17.100 -9.140 1.00 83.12 83 TYR A C 1
ATOM 661 O O . TYR A 1 83 ? 5.504 18.325 -9.249 1.00 83.12 83 TYR A O 1
ATOM 669 N N . ILE A 1 84 ? 6.548 16.323 -9.190 1.00 59.91 84 ILE A N 1
ATOM 670 C CA . ILE A 1 84 ? 7.925 16.759 -9.470 1.00 59.91 84 ILE A CA 1
ATOM 671 C C . ILE A 1 84 ? 8.226 16.492 -10.942 1.00 59.91 84 ILE A C 1
ATOM 673 O O . ILE A 1 84 ? 8.817 17.392 -11.577 1.00 59.91 84 ILE A O 1
#

Foldseek 3Di:
DVVVVVLVVLLVVLLVVLVVQLQCVQQCHDPNPPDPDRGPPNVSCVLNVQLVQLNVLCPPPVRVVVSSVSNCVSVVVVVVVVVD

Radius of gyration: 14.57 Å; chains: 1; bounding box: 32×27×44 Å

pLDDT: mean 93.9, std 6.01, range [59.91, 98.44]